Protein AF-A0A7V9APJ5-F1 (afdb_monomer)

Mean predicted aligned error: 5.8 Å

pLDDT: mean 85.14, std 11.46, range [40.25, 95.06]

Structure (mmCIF, N/CA/C/O backbone):
data_AF-A0A7V9APJ5-F1
#
_entry.id   AF-A0A7V9APJ5-F1
#
loop_
_atom_site.group_PDB
_atom_site.id
_atom_site.type_symbol
_atom_site.label_atom_id
_atom_site.label_alt_id
_atom_site.label_comp_id
_atom_site.label_asym_id
_atom_site.label_entity_id
_atom_site.label_seq_id
_atom_site.pdbx_PDB_ins_code
_atom_site.Cartn_x
_atom_site.Cartn_y
_atom_site.Cartn_z
_atom_site.occupancy
_atom_site.B_iso_or_equiv
_atom_site.auth_seq_id
_atom_site.auth_comp_id
_atom_site.auth_asym_id
_atom_site.auth_atom_id
_atom_site.pdbx_PDB_model_num
ATOM 1 N N . MET A 1 1 ? -0.823 -11.049 -4.688 1.00 81.19 1 MET A N 1
ATOM 2 C CA . MET A 1 1 ? -2.280 -10.907 -4.492 1.00 81.19 1 MET A CA 1
ATOM 3 C C . MET A 1 1 ? -2.774 -9.808 -5.420 1.00 81.19 1 MET A C 1
ATOM 5 O O . MET A 1 1 ? -2.163 -8.743 -5.409 1.00 81.19 1 MET A O 1
ATOM 9 N N . PRO A 1 2 ? -3.795 -10.055 -6.252 1.00 89.38 2 PRO A N 1
ATOM 10 C CA . PRO A 1 2 ? -4.434 -9.022 -7.070 1.00 89.38 2 PRO A CA 1
ATOM 11 C C . PRO A 1 2 ? -5.060 -7.904 -6.222 1.00 89.38 2 PRO A C 1
ATOM 13 O O . PRO A 1 2 ? -5.533 -8.158 -5.115 1.00 89.38 2 PRO A O 1
ATOM 16 N N . ILE A 1 3 ? -5.120 -6.675 -6.753 1.00 90.94 3 ILE A N 1
ATOM 17 C CA . ILE A 1 3 ? -5.684 -5.516 -6.033 1.00 90.94 3 ILE A CA 1
ATOM 18 C C . ILE A 1 3 ? -7.149 -5.767 -5.650 1.00 90.94 3 ILE A C 1
ATOM 20 O O . ILE A 1 3 ? -7.540 -5.477 -4.525 1.00 90.94 3 ILE A O 1
ATOM 24 N N . ALA A 1 4 ? -7.948 -6.367 -6.537 1.00 92.44 4 ALA A N 1
ATOM 25 C CA . ALA A 1 4 ? -9.359 -6.654 -6.270 1.00 92.44 4 ALA A CA 1
ATOM 26 C C . ALA A 1 4 ? -9.570 -7.582 -5.058 1.00 92.44 4 ALA A C 1
ATOM 28 O O . ALA A 1 4 ? -10.447 -7.331 -4.232 1.00 92.44 4 ALA A O 1
ATOM 29 N N . GLU A 1 5 ? -8.742 -8.620 -4.920 1.00 95.06 5 GLU A N 1
ATOM 30 C CA . GLU A 1 5 ? -8.789 -9.531 -3.771 1.00 95.06 5 GLU A CA 1
ATOM 31 C C . GLU A 1 5 ? -8.364 -8.825 -2.482 1.00 95.06 5 GLU A C 1
ATOM 33 O O . GLU A 1 5 ? -9.023 -8.972 -1.454 1.00 95.06 5 GLU A O 1
ATOM 38 N N . LEU A 1 6 ? -7.314 -7.997 -2.545 1.00 93.56 6 LEU A N 1
ATOM 39 C CA . LEU A 1 6 ? -6.874 -7.189 -1.409 1.00 93.56 6 LEU A CA 1
ATOM 40 C C . LEU A 1 6 ? -7.969 -6.214 -0.958 1.00 93.56 6 LEU A C 1
ATOM 42 O O . LEU A 1 6 ? -8.246 -6.115 0.231 1.00 93.56 6 LEU A O 1
ATOM 46 N N . VAL A 1 7 ? -8.639 -5.540 -1.894 1.00 93.69 7 VAL A N 1
ATOM 47 C CA . VAL A 1 7 ? -9.770 -4.644 -1.605 1.00 93.69 7 VAL A CA 1
ATOM 48 C C . VAL A 1 7 ? -10.911 -5.399 -0.933 1.00 93.69 7 VAL A C 1
ATOM 50 O O . VAL A 1 7 ? -11.461 -4.916 0.055 1.00 93.69 7 VAL A O 1
ATOM 53 N N . ALA A 1 8 ? -11.278 -6.574 -1.448 1.00 94.56 8 ALA A N 1
ATOM 54 C CA . ALA A 1 8 ? -12.327 -7.395 -0.851 1.00 94.56 8 ALA A CA 1
ATOM 55 C C . ALA A 1 8 ? -11.958 -7.823 0.576 1.00 94.56 8 ALA A C 1
ATOM 57 O O . ALA A 1 8 ? -12.789 -7.742 1.481 1.00 94.56 8 ALA A O 1
ATOM 58 N N . PHE A 1 9 ? -10.699 -8.205 0.793 1.00 94.25 9 PHE A N 1
ATOM 59 C CA . PHE A 1 9 ? -10.194 -8.548 2.115 1.00 94.25 9 PHE A CA 1
ATOM 60 C C . PHE A 1 9 ? -10.211 -7.347 3.070 1.00 94.25 9 PHE A C 1
ATOM 62 O O . PHE A 1 9 ? -10.702 -7.462 4.191 1.00 94.25 9 PHE A O 1
ATOM 69 N N . CYS A 1 10 ? -9.752 -6.175 2.625 1.00 94.00 10 CYS A N 1
ATOM 70 C CA . CYS A 1 10 ? -9.764 -4.951 3.426 1.00 94.00 10 CYS A CA 1
ATOM 71 C C . CYS A 1 10 ? -11.181 -4.512 3.811 1.00 94.00 10 CYS A C 1
ATOM 73 O O . CYS A 1 10 ? -11.376 -4.069 4.937 1.00 94.00 10 CYS A O 1
ATOM 75 N N . LYS A 1 11 ? -12.180 -4.702 2.943 1.00 93.00 11 LYS A N 1
ATOM 76 C CA . LYS A 1 11 ? -13.589 -4.453 3.290 1.00 93.00 11 LYS A CA 1
ATOM 77 C C . LYS A 1 11 ? -14.113 -5.383 4.384 1.00 93.00 11 LYS A C 1
ATOM 79 O O . LYS A 1 11 ? -14.999 -4.989 5.126 1.00 93.00 11 LYS A O 1
ATOM 84 N N . LEU A 1 12 ? -13.597 -6.609 4.466 1.00 94.56 12 LEU A N 1
ATOM 85 C CA . LEU A 1 12 ? -14.016 -7.578 5.477 1.00 94.56 12 LEU A CA 1
ATOM 86 C C . LEU A 1 12 ? -13.403 -7.282 6.850 1.00 94.56 12 LEU A C 1
ATOM 88 O O . LEU A 1 12 ? -14.073 -7.430 7.866 1.00 94.56 12 LEU A O 1
ATOM 92 N N . VAL A 1 13 ? -12.119 -6.917 6.882 1.00 94.38 13 VAL A N 1
ATOM 93 C CA . VAL A 1 13 ? -11.372 -6.738 8.141 1.00 94.38 13 VAL A CA 1
ATOM 94 C C . VAL A 1 13 ? -11.301 -5.286 8.615 1.00 94.38 13 VAL A C 1
ATOM 96 O O . VAL A 1 13 ? -10.868 -5.049 9.739 1.00 94.38 13 VAL A O 1
ATOM 99 N N . GLU A 1 14 ? -11.697 -4.334 7.764 1.00 93.00 14 GLU A N 1
ATOM 100 C CA . GLU A 1 14 ? -11.717 -2.885 8.014 1.00 93.00 14 GLU A CA 1
ATOM 101 C C . GLU A 1 14 ? -10.423 -2.369 8.679 1.00 93.00 14 GLU A C 1
ATOM 103 O O . GLU A 1 14 ? -10.438 -1.822 9.790 1.00 93.00 14 GLU A O 1
ATOM 108 N N . PRO A 1 15 ? -9.252 -2.568 8.044 1.00 91.56 15 PRO A N 1
ATOM 109 C CA . PRO A 1 15 ? -7.988 -2.233 8.669 1.00 91.56 15 PRO A CA 1
ATOM 110 C C . PRO A 1 15 ? -7.818 -0.715 8.738 1.00 91.56 15 PRO A C 1
ATOM 112 O O . PRO A 1 15 ? -8.108 0.005 7.792 1.00 91.56 15 PRO A O 1
ATOM 115 N N . LYS A 1 16 ? -7.234 -0.215 9.830 1.00 88.19 16 LYS A N 1
ATOM 116 C CA . LYS A 1 16 ? -6.812 1.198 9.908 1.00 88.19 16 LYS A CA 1
ATOM 117 C C . LYS A 1 16 ? -5.512 1.470 9.145 1.00 88.19 16 LYS A C 1
ATOM 119 O O . LYS A 1 16 ? -5.230 2.611 8.783 1.00 88.19 16 LYS A O 1
ATOM 124 N N . LEU A 1 17 ? -4.713 0.425 8.935 1.00 88.44 17 LEU A N 1
ATOM 125 C CA . LEU A 1 17 ? -3.418 0.469 8.269 1.00 88.44 17 LEU A CA 1
ATOM 126 C C . LEU A 1 17 ? -3.233 -0.770 7.399 1.00 88.44 17 LEU A C 1
ATOM 128 O O . LEU A 1 17 ? -3.437 -1.893 7.860 1.00 88.44 17 LEU A O 1
ATOM 132 N N . ILE A 1 18 ? -2.766 -0.550 6.177 1.00 91.88 18 ILE A N 1
ATOM 133 C CA . ILE A 1 18 ? -2.339 -1.582 5.243 1.00 91.88 18 ILE A CA 1
ATOM 134 C C . ILE A 1 18 ? -0.840 -1.402 5.011 1.00 91.88 18 ILE A C 1
ATOM 136 O O . ILE A 1 18 ? -0.397 -0.348 4.554 1.00 91.88 18 ILE A O 1
ATOM 140 N N . LEU A 1 19 ? -0.068 -2.444 5.314 1.00 91.81 19 LEU A N 1
ATOM 141 C CA . LEU A 1 19 ? 1.360 -2.515 5.023 1.00 91.81 19 LEU A CA 1
ATOM 142 C C . LEU A 1 19 ? 1.595 -3.543 3.915 1.00 91.81 19 LEU A C 1
ATOM 144 O O . LEU A 1 19 ? 1.294 -4.723 4.091 1.00 91.81 19 LEU A O 1
ATOM 148 N N . LEU A 1 20 ? 2.142 -3.100 2.787 1.00 92.19 20 LEU A N 1
ATOM 149 C CA . LEU A 1 20 ? 2.433 -3.954 1.638 1.00 92.19 20 LEU A CA 1
ATOM 150 C C . LEU A 1 20 ? 3.941 -4.094 1.450 1.00 92.19 20 LEU A C 1
ATOM 152 O O . LEU A 1 20 ? 4.655 -3.103 1.349 1.00 92.19 20 LEU A O 1
ATOM 156 N N . SER A 1 21 ? 4.419 -5.331 1.348 1.00 90.88 21 SER A N 1
ATOM 157 C CA . SER A 1 21 ? 5.790 -5.620 0.923 1.00 90.88 21 SER A CA 1
ATOM 158 C C . SER A 1 21 ? 5.785 -5.955 -0.565 1.00 90.88 21 SER A C 1
ATOM 160 O O . SER A 1 21 ? 5.224 -6.975 -0.971 1.00 90.88 21 SER A O 1
ATOM 162 N N . LEU A 1 22 ? 6.369 -5.081 -1.384 1.00 89.81 22 LEU A N 1
ATOM 163 C CA . LEU A 1 22 ? 6.465 -5.245 -2.830 1.00 89.81 22 LEU A CA 1
ATOM 164 C C . LEU A 1 22 ? 7.862 -5.741 -3.201 1.00 89.81 22 LEU A C 1
ATOM 166 O O . LEU A 1 22 ? 8.856 -5.016 -3.140 1.00 89.81 22 LEU A O 1
ATOM 170 N N . THR A 1 23 ? 7.923 -7.000 -3.620 1.00 86.44 23 THR A N 1
ATOM 171 C CA . THR A 1 23 ? 9.135 -7.619 -4.172 1.00 86.44 23 THR A CA 1
ATOM 172 C C . THR A 1 23 ? 9.287 -7.350 -5.667 1.00 86.44 23 THR A C 1
ATOM 174 O O . THR A 1 23 ? 10.398 -7.383 -6.183 1.00 86.44 23 THR A O 1
ATOM 177 N N . THR A 1 24 ? 8.183 -7.046 -6.354 1.00 85.69 24 THR A N 1
ATOM 178 C CA . THR A 1 24 ? 8.131 -6.723 -7.783 1.00 85.69 24 THR A CA 1
ATOM 179 C C . THR A 1 24 ? 7.050 -5.679 -8.044 1.00 85.69 24 THR A C 1
ATOM 181 O O . THR A 1 24 ? 5.969 -5.755 -7.457 1.00 85.69 24 THR A O 1
ATOM 184 N N . VAL A 1 25 ? 7.307 -4.762 -8.972 1.00 81.06 25 VAL A N 1
ATOM 185 C CA . VAL A 1 25 ? 6.303 -3.875 -9.581 1.00 81.06 25 VAL A CA 1
ATOM 186 C C . VAL A 1 25 ? 6.163 -4.303 -11.052 1.00 81.06 25 VAL A C 1
ATOM 188 O O . VAL A 1 25 ? 7.126 -4.843 -11.607 1.00 81.06 25 VAL A O 1
ATOM 191 N N . PRO A 1 26 ? 4.988 -4.145 -11.694 1.00 82.12 26 PRO A N 1
ATOM 192 C CA . PRO A 1 26 ? 4.864 -4.348 -13.136 1.00 82.12 26 PRO A CA 1
ATOM 193 C C . PRO A 1 26 ? 5.912 -3.547 -13.918 1.00 82.12 26 PRO A C 1
ATOM 195 O O . PRO A 1 26 ? 6.451 -2.567 -13.409 1.00 82.12 26 PRO A O 1
ATOM 198 N N . ALA A 1 27 ? 6.180 -3.949 -15.164 1.00 78.62 27 ALA A N 1
ATOM 199 C CA . ALA A 1 27 ? 7.101 -3.228 -16.042 1.00 78.62 27 ALA A CA 1
ATOM 200 C C . ALA A 1 27 ? 6.783 -1.719 -16.087 1.00 78.62 27 ALA A C 1
ATOM 202 O O . ALA A 1 27 ? 5.638 -1.315 -15.877 1.00 78.62 27 ALA A O 1
ATOM 203 N N . SER A 1 28 ? 7.803 -0.891 -16.337 1.00 74.56 28 SER A N 1
ATOM 204 C CA . SER A 1 28 ? 7.746 0.573 -16.175 1.00 74.56 28 SER A CA 1
ATOM 205 C C . SER A 1 28 ? 6.552 1.238 -16.885 1.00 74.56 28 SER A C 1
ATOM 207 O O . SER A 1 28 ? 5.934 2.148 -16.336 1.00 74.56 28 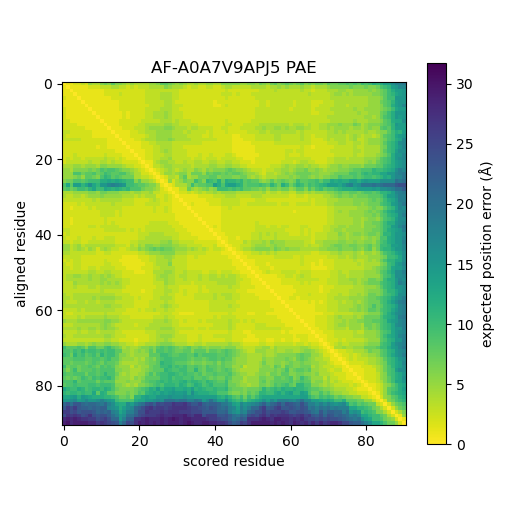SER A O 1
ATOM 209 N N . ASP A 1 29 ? 6.143 0.720 -18.047 1.00 79.62 29 ASP A N 1
ATOM 210 C CA . ASP A 1 29 ? 4.981 1.184 -18.819 1.00 79.62 29 ASP A CA 1
ATOM 211 C C . ASP A 1 29 ? 3.629 0.966 -18.108 1.00 79.62 29 ASP A C 1
ATOM 213 O O . ASP A 1 29 ? 2.657 1.676 -18.369 1.00 79.62 29 ASP A O 1
ATOM 217 N N . LYS A 1 30 ? 3.564 0.005 -17.182 1.00 86.06 30 LYS A N 1
ATOM 218 C CA . LYS A 1 30 ? 2.371 -0.363 -16.400 1.00 86.06 30 LYS A CA 1
ATOM 219 C C . LYS A 1 30 ? 2.472 0.003 -14.925 1.00 86.06 30 LYS A C 1
ATOM 221 O O . LYS A 1 30 ? 1.443 0.031 -14.246 1.00 86.06 30 LYS A O 1
ATOM 226 N N . ALA A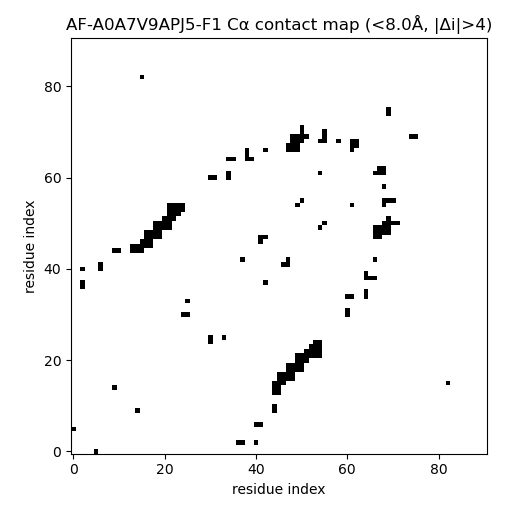 1 31 ? 3.671 0.300 -14.427 1.00 87.50 31 ALA A N 1
ATOM 227 C CA . ALA A 1 31 ? 3.912 0.650 -13.031 1.00 87.50 31 ALA A CA 1
ATOM 228 C C . ALA A 1 31 ? 3.023 1.823 -12.585 1.00 87.50 31 ALA A C 1
ATOM 230 O O . ALA A 1 31 ? 2.395 1.759 -11.529 1.00 87.50 31 ALA A O 1
ATOM 231 N N . ALA A 1 32 ? 2.888 2.860 -13.419 1.00 90.88 32 ALA A N 1
ATOM 232 C CA . ALA A 1 32 ? 2.084 4.037 -13.086 1.00 90.88 32 ALA A CA 1
ATOM 233 C C . ALA A 1 32 ? 0.593 3.713 -12.943 1.00 90.88 32 ALA A C 1
ATOM 235 O O . ALA A 1 32 ? -0.060 4.169 -12.004 1.00 90.88 32 ALA A O 1
ATOM 236 N N . GLY A 1 33 ? 0.064 2.885 -13.849 1.00 91.62 33 GLY A N 1
ATOM 237 C CA . GLY A 1 33 ? -1.316 2.407 -13.782 1.00 91.62 33 GLY A CA 1
ATOM 238 C C . GLY A 1 33 ? -1.563 1.581 -12.523 1.00 91.62 33 GLY A C 1
ATOM 239 O O . GLY A 1 33 ? -2.533 1.832 -1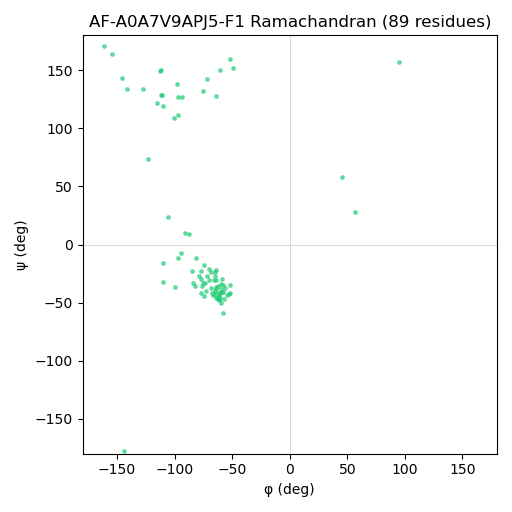1.813 1.00 91.62 33 GLY A O 1
ATOM 240 N N . PHE A 1 34 ? -0.638 0.674 -12.201 1.00 91.56 34 PHE A N 1
ATOM 241 C CA . PHE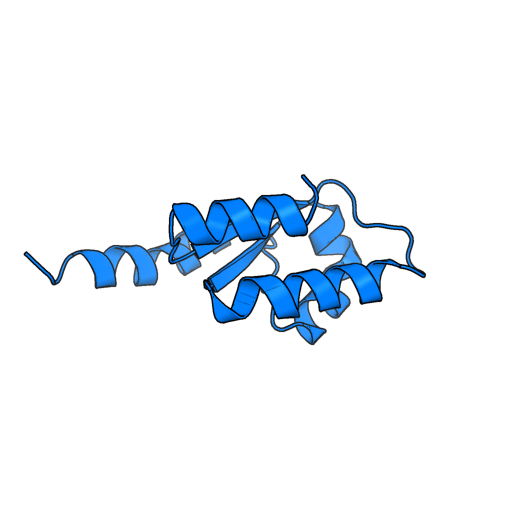 A 1 34 ? -0.694 -0.144 -10.991 1.00 91.56 34 PHE A CA 1
ATOM 242 C C . PHE A 1 34 ? -0.705 0.703 -9.713 1.00 91.56 34 PHE A C 1
ATOM 244 O O . PHE A 1 34 ? -1.575 0.524 -8.863 1.00 91.56 34 PHE A O 1
ATOM 251 N N . VAL A 1 35 ? 0.228 1.649 -9.581 1.00 92.75 35 VAL A N 1
ATOM 252 C CA . VAL A 1 35 ? 0.330 2.504 -8.389 1.00 92.75 35 VAL A CA 1
ATOM 253 C C . VAL A 1 35 ? -0.896 3.408 -8.247 1.00 92.75 35 VAL A C 1
ATOM 255 O O . VAL A 1 35 ? -1.426 3.563 -7.145 1.00 92.75 35 VAL A O 1
ATOM 258 N N . LYS A 1 36 ? -1.399 3.954 -9.360 1.00 92.75 36 LYS A N 1
ATOM 259 C CA . LYS A 1 36 ? -2.632 4.747 -9.374 1.00 92.75 36 LYS A CA 1
ATOM 260 C C . LYS A 1 36 ? -3.841 3.922 -8.938 1.00 92.75 36 LYS A C 1
ATOM 262 O O . LYS A 1 36 ? -4.622 4.391 -8.114 1.00 92.75 36 LYS A O 1
ATOM 267 N N . GLU A 1 37 ? -3.998 2.714 -9.475 1.00 92.88 37 GLU A N 1
ATOM 268 C CA . GLU A 1 37 ? -5.093 1.813 -9.107 1.00 92.88 37 GLU A CA 1
ATOM 269 C C . GLU A 1 37 ? -5.027 1.447 -7.621 1.00 92.88 37 GLU A C 1
ATOM 271 O O . GLU A 1 37 ? -6.028 1.565 -6.913 1.00 92.88 37 GLU A O 1
ATOM 276 N N . LEU A 1 38 ? -3.837 1.086 -7.132 1.00 92.56 38 LEU A N 1
ATOM 277 C CA . LEU A 1 38 ? -3.596 0.774 -5.725 1.00 92.56 38 LEU A CA 1
ATOM 278 C C . LEU A 1 38 ? -3.996 1.946 -4.819 1.00 92.56 38 LEU A C 1
ATOM 280 O O . LEU A 1 38 ? -4.711 1.750 -3.835 1.00 92.56 38 LEU A O 1
ATOM 284 N N . GLY A 1 39 ? -3.579 3.161 -5.187 1.00 91.94 39 GLY A N 1
ATOM 285 C CA . GLY A 1 39 ? -3.943 4.392 -4.495 1.00 91.94 39 GLY A CA 1
ATOM 286 C C . GLY A 1 39 ? -5.455 4.587 -4.455 1.00 91.94 39 GLY A C 1
ATOM 287 O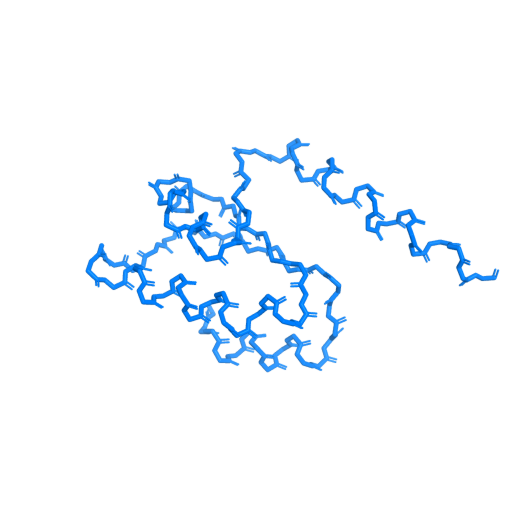 O . GLY A 1 39 ? -6.040 4.615 -3.378 1.00 91.94 39 GLY A O 1
ATOM 288 N N . MET A 1 40 ? -6.105 4.640 -5.619 1.00 92.44 40 MET A N 1
ATOM 289 C CA . MET A 1 40 ? -7.549 4.889 -5.730 1.00 92.44 40 MET A CA 1
ATOM 290 C C . MET A 1 40 ? -8.406 3.894 -4.938 1.00 92.44 40 MET A C 1
ATOM 292 O O . MET A 1 40 ? -9.438 4.273 -4.380 1.00 92.44 40 MET A O 1
ATOM 296 N N . GLN A 1 41 ? -8.003 2.625 -4.913 1.00 92.19 41 GLN A N 1
ATOM 297 C CA . GLN A 1 41 ? -8.799 1.556 -4.320 1.00 92.19 41 GLN A CA 1
ATOM 298 C C . GLN A 1 41 ? -8.612 1.435 -2.801 1.00 92.19 41 GLN A C 1
ATOM 300 O O . GLN A 1 41 ? -9.560 1.069 -2.102 1.00 92.19 41 GLN A O 1
ATOM 305 N N . LEU A 1 42 ? -7.416 1.722 -2.274 1.00 90.81 42 LEU A N 1
ATOM 306 C CA . LEU A 1 42 ? -7.071 1.401 -0.883 1.00 90.81 42 LEU A CA 1
ATOM 307 C C . LEU A 1 42 ? -6.937 2.618 0.037 1.00 90.81 42 LEU A C 1
ATOM 309 O O . LEU A 1 42 ? -7.283 2.505 1.213 1.00 90.81 42 LEU A O 1
ATOM 313 N N . THR A 1 43 ? -6.485 3.777 -0.452 1.00 87.19 43 THR A N 1
ATOM 314 C CA . THR A 1 43 ? -6.199 4.931 0.431 1.00 87.19 43 THR A CA 1
ATOM 315 C C . THR A 1 43 ? -7.456 5.564 1.026 1.00 87.19 43 THR A C 1
ATOM 317 O O . THR A 1 43 ? -7.390 6.181 2.084 1.00 87.19 43 THR A O 1
ATOM 320 N N . ASN A 1 44 ? -8.619 5.348 0.403 1.00 85.94 44 ASN A N 1
ATOM 321 C CA . ASN A 1 44 ? -9.916 5.752 0.952 1.00 85.94 44 ASN A CA 1
ATOM 322 C C . ASN A 1 44 ? -10.387 4.862 2.115 1.00 85.94 44 ASN A C 1
ATOM 324 O O . ASN A 1 44 ? -11.294 5.250 2.846 1.00 85.94 44 ASN A O 1
ATOM 328 N N . GLN A 1 45 ? -9.818 3.661 2.265 1.00 84.50 45 GLN A N 1
ATOM 329 C CA . GLN A 1 45 ? -10.230 2.686 3.282 1.00 84.50 45 GLN A CA 1
ATOM 330 C C . GLN A 1 45 ? -9.299 2.697 4.495 1.00 84.50 45 GLN A C 1
ATOM 332 O O . GLN A 1 45 ? -9.751 2.526 5.624 1.00 84.50 45 GLN A O 1
ATOM 337 N N . ALA A 1 46 ? -8.001 2.893 4.267 1.00 87.19 46 ALA A N 1
ATOM 338 C CA . ALA A 1 46 ? -6.978 2.805 5.296 1.00 87.19 46 ALA A CA 1
ATOM 339 C C . ALA A 1 46 ? -5.760 3.656 4.937 1.00 87.19 46 ALA A C 1
ATOM 341 O O . ALA A 1 46 ? -5.529 3.989 3.773 1.00 87.19 46 ALA A O 1
ATOM 342 N N . VAL A 1 47 ? -4.905 3.920 5.926 1.00 88.19 47 VAL A N 1
ATOM 343 C CA . VAL A 1 47 ? -3.546 4.387 5.635 1.00 88.19 47 VAL A CA 1
ATOM 344 C C . VAL A 1 47 ? -2.813 3.269 4.891 1.00 88.19 47 VAL A C 1
ATOM 346 O O . VAL A 1 47 ? -2.790 2.135 5.364 1.00 88.19 47 VAL A O 1
ATOM 349 N N . VAL A 1 48 ? -2.212 3.572 3.740 1.00 91.44 48 VAL A N 1
ATOM 350 C CA . VAL A 1 48 ? -1.448 2.597 2.947 1.00 91.44 48 VAL A CA 1
ATOM 351 C C . VAL A 1 48 ? 0.029 2.949 2.995 1.00 91.44 48 VAL A C 1
ATOM 353 O O . VAL A 1 48 ? 0.425 4.082 2.714 1.00 91.44 48 VAL A O 1
ATOM 356 N N . ILE A 1 49 ? 0.841 1.958 3.342 1.00 91.94 49 ILE A N 1
ATOM 357 C CA . ILE A 1 49 ? 2.293 2.054 3.360 1.00 91.94 49 ILE A CA 1
ATOM 358 C C . ILE A 1 49 ? 2.856 0.891 2.549 1.00 91.94 49 ILE A C 1
ATOM 360 O O . ILE A 1 49 ? 2.433 -0.255 2.718 1.00 91.94 49 ILE A O 1
ATOM 364 N N . VAL A 1 50 ? 3.820 1.179 1.683 1.00 93.25 50 VAL A N 1
ATOM 365 C CA . VAL A 1 50 ? 4.540 0.168 0.908 1.00 93.25 50 VAL A CA 1
ATOM 366 C C . VAL A 1 50 ? 5.995 0.096 1.358 1.00 93.25 50 VAL A C 1
ATOM 368 O O . VAL A 1 50 ? 6.583 1.083 1.787 1.00 93.25 50 VAL A O 1
ATOM 371 N N . GLY A 1 51 ? 6.595 -1.076 1.253 1.00 92.06 51 GLY A N 1
ATOM 372 C CA . GLY A 1 51 ? 8.024 -1.289 1.434 1.00 92.06 51 GLY A CA 1
ATOM 373 C C . GLY A 1 51 ? 8.526 -2.352 0.468 1.00 92.06 51 GLY A C 1
ATOM 374 O O . GLY A 1 51 ? 7.762 -2.886 -0.337 1.00 92.06 51 GLY A O 1
ATOM 375 N N . GLY A 1 52 ? 9.808 -2.681 0.570 1.00 90.31 52 GLY A N 1
ATOM 376 C CA . GLY A 1 52 ? 10.462 -3.646 -0.311 1.00 90.31 52 GLY A CA 1
ATOM 377 C C . GLY A 1 52 ? 11.173 -2.982 -1.489 1.00 90.31 52 GLY A C 1
ATOM 378 O O . GLY A 1 52 ? 10.871 -1.853 -1.875 1.00 90.31 52 GLY A O 1
ATOM 379 N N . ALA A 1 53 ? 12.150 -3.698 -2.048 1.00 89.50 53 ALA A N 1
ATOM 380 C CA . ALA A 1 53 ? 13.094 -3.149 -3.022 1.00 89.50 53 ALA A CA 1
ATOM 381 C C . ALA A 1 53 ? 12.409 -2.572 -4.271 1.00 89.50 53 ALA A C 1
ATOM 383 O O . ALA A 1 53 ? 12.848 -1.557 -4.804 1.00 89.50 53 ALA A O 1
ATOM 384 N N . ALA A 1 54 ? 11.302 -3.176 -4.713 1.00 89.31 54 ALA A N 1
ATOM 385 C CA . ALA A 1 54 ? 10.586 -2.694 -5.888 1.00 89.31 54 ALA A CA 1
ATOM 386 C C . ALA A 1 54 ? 9.801 -1.400 -5.607 1.00 89.31 54 ALA A C 1
ATOM 388 O O . ALA A 1 54 ? 9.719 -0.536 -6.474 1.00 89.31 54 ALA A O 1
ATOM 389 N N . ALA A 1 55 ? 9.276 -1.225 -4.388 1.00 91.06 55 ALA A N 1
ATOM 390 C CA . ALA A 1 55 ? 8.649 0.035 -3.987 1.00 91.06 55 ALA A CA 1
ATOM 391 C C . ALA A 1 55 ? 9.677 1.168 -3.858 1.00 91.06 55 ALA A C 1
ATOM 393 O O . ALA A 1 55 ? 9.393 2.301 -4.236 1.00 91.06 55 ALA A O 1
ATOM 394 N N . GLN A 1 56 ? 10.874 0.852 -3.355 1.00 90.81 56 GLN A N 1
ATOM 395 C CA . GLN A 1 56 ? 11.972 1.810 -3.210 1.00 90.81 56 GLN A CA 1
ATOM 396 C C . GLN A 1 56 ? 12.504 2.289 -4.564 1.00 90.81 56 GLN A C 1
ATOM 398 O O . GLN A 1 56 ? 12.695 3.488 -4.755 1.00 90.81 56 GLN A O 1
ATOM 403 N N . ALA A 1 57 ? 12.683 1.374 -5.523 1.00 90.31 57 ALA A N 1
ATOM 404 C CA . ALA A 1 57 ? 13.118 1.717 -6.878 1.00 90.31 57 ALA A CA 1
ATOM 405 C C . ALA A 1 57 ? 1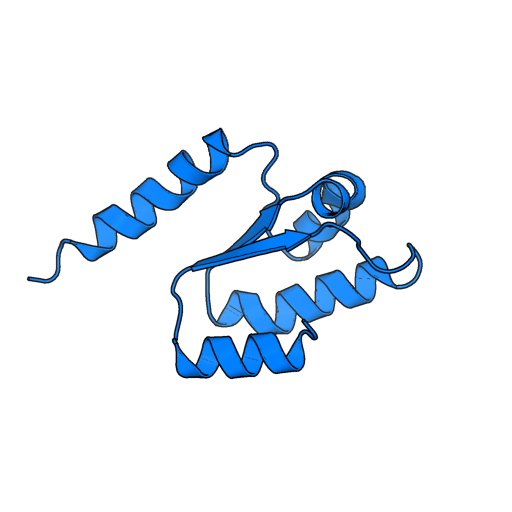2.147 2.685 -7.583 1.00 90.31 57 ALA A C 1
ATOM 407 O O . ALA A 1 57 ? 12.579 3.564 -8.322 1.00 90.31 57 ALA A O 1
ATOM 408 N N . GLU A 1 58 ? 10.848 2.559 -7.301 1.00 91.62 58 GLU A N 1
ATOM 409 C CA . GLU A 1 58 ? 9.773 3.358 -7.898 1.00 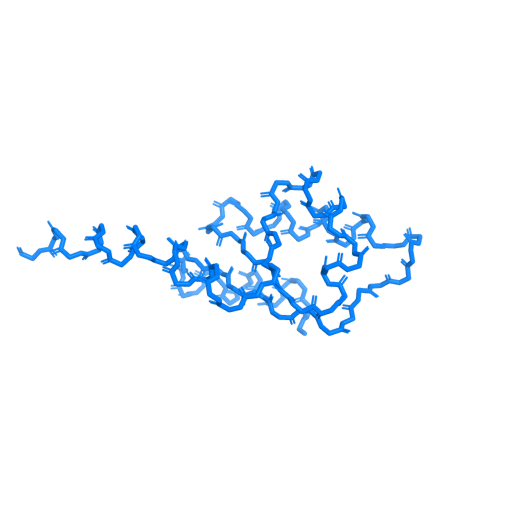91.62 58 GLU A CA 1
ATOM 410 C C . GLU A 1 58 ? 9.206 4.409 -6.923 1.00 91.62 58 GLU A C 1
ATOM 412 O O . GLU A 1 58 ? 8.066 4.856 -7.063 1.00 91.62 58 GLU A O 1
ATOM 417 N N . MET A 1 59 ? 9.975 4.829 -5.911 1.00 90.69 59 MET A N 1
ATOM 418 C CA . MET A 1 59 ? 9.497 5.740 -4.862 1.00 90.69 59 MET A CA 1
ATOM 419 C C . MET A 1 59 ? 8.823 7.029 -5.383 1.00 90.69 59 MET A C 1
ATOM 421 O O . MET A 1 59 ? 7.763 7.389 -4.855 1.00 90.69 59 MET A O 1
ATOM 425 N N . PRO A 1 60 ? 9.339 7.710 -6.431 1.00 91.25 60 PRO A N 1
ATOM 426 C CA . PRO A 1 60 ? 8.671 8.884 -6.997 1.00 91.25 60 PRO A CA 1
ATOM 427 C C . PRO A 1 60 ? 7.254 8.596 -7.505 1.00 91.25 60 PRO A C 1
ATOM 429 O O . PRO A 1 60 ? 6.400 9.482 -7.487 1.00 91.25 60 PRO A O 1
ATOM 432 N N . LEU A 1 61 ? 6.991 7.367 -7.946 1.00 92.12 61 LEU A N 1
ATOM 433 C CA . LEU A 1 61 ? 5.701 6.952 -8.477 1.00 92.12 61 LEU A CA 1
ATOM 434 C C . LEU A 1 61 ? 4.668 6.771 -7.363 1.00 92.12 61 LEU A C 1
ATOM 436 O O . LEU A 1 61 ? 3.545 7.262 -7.466 1.00 92.12 61 LEU A O 1
ATOM 440 N N . PHE A 1 62 ? 5.062 6.123 -6.264 1.00 92.75 62 PHE A N 1
ATOM 441 C CA . PHE A 1 62 ? 4.212 5.964 -5.079 1.00 92.75 62 PHE A CA 1
ATOM 442 C C . PHE A 1 62 ? 3.892 7.306 -4.416 1.00 92.75 62 PHE A C 1
ATOM 444 O O . PHE A 1 62 ? 2.750 7.526 -4.003 1.00 92.75 62 PHE A O 1
ATOM 451 N N . ALA A 1 63 ? 4.851 8.236 -4.407 1.00 90.06 63 ALA A N 1
ATOM 452 C CA . ALA A 1 63 ? 4.635 9.589 -3.905 1.00 90.06 63 ALA A CA 1
ATOM 453 C C . ALA A 1 63 ? 3.523 10.336 -4.672 1.00 90.06 63 ALA A C 1
ATOM 455 O O . ALA A 1 63 ? 2.711 11.019 -4.049 1.00 90.06 63 ALA A O 1
ATOM 456 N N . GLN A 1 64 ? 3.423 10.158 -5.998 1.00 89.44 64 GLN A N 1
ATOM 457 C CA . GLN A 1 64 ? 2.356 10.759 -6.819 1.00 89.44 64 GLN A CA 1
ATOM 458 C C . GLN A 1 64 ? 0.958 10.227 -6.476 1.00 89.44 64 GLN A C 1
ATOM 460 O O . GLN A 1 64 ? -0.030 10.933 -6.658 1.00 89.44 64 GLN A O 1
ATOM 465 N N . ALA A 1 65 ? 0.865 8.998 -5.963 1.00 88.06 65 ALA A N 1
ATOM 466 C CA . ALA A 1 65 ? -0.386 8.405 -5.494 1.00 88.06 65 ALA A CA 1
ATOM 467 C C . ALA A 1 65 ? -0.653 8.652 -3.998 1.00 88.06 65 ALA A C 1
ATOM 469 O O . ALA A 1 65 ? -1.566 8.047 -3.436 1.00 88.06 65 ALA A O 1
ATOM 470 N N . HIS A 1 66 ? 0.134 9.519 -3.347 1.00 87.38 66 HIS A N 1
ATOM 471 C CA . HIS A 1 66 ? 0.086 9.777 -1.904 1.00 87.38 66 HIS A CA 1
ATOM 472 C C . HIS A 1 66 ? 0.288 8.521 -1.040 1.00 87.38 66 HIS A C 1
ATOM 474 O O . HIS A 1 66 ? -0.187 8.450 0.095 1.00 87.38 66 HIS A O 1
ATOM 480 N N . ILE A 1 67 ? 1.013 7.530 -1.562 1.00 92.06 67 ILE A N 1
ATOM 481 C CA . ILE A 1 67 ? 1.364 6.313 -0.834 1.00 92.06 67 ILE A CA 1
ATOM 482 C C . ILE A 1 67 ? 2.768 6.484 -0.266 1.00 92.06 67 ILE A C 1
ATOM 484 O O . ILE A 1 67 ? 3.720 6.786 -0.985 1.00 92.06 67 ILE A O 1
ATOM 488 N N . ALA A 1 68 ? 2.905 6.274 1.039 1.00 91.06 68 ALA A N 1
ATOM 489 C CA . ALA A 1 68 ? 4.203 6.326 1.687 1.00 91.06 68 ALA A CA 1
ATOM 490 C C . ALA A 1 68 ? 5.023 5.068 1.380 1.00 91.06 68 ALA A C 1
ATOM 492 O O . ALA A 1 68 ? 4.531 3.954 1.564 1.00 91.06 68 ALA A O 1
ATOM 493 N N . VAL A 1 69 ? 6.282 5.258 0.992 1.00 93.00 69 VAL A N 1
ATOM 494 C CA . VAL A 1 69 ? 7.278 4.187 0.879 1.00 93.00 69 VAL A CA 1
ATOM 495 C C . VAL A 1 69 ? 8.136 4.170 2.141 1.00 93.00 6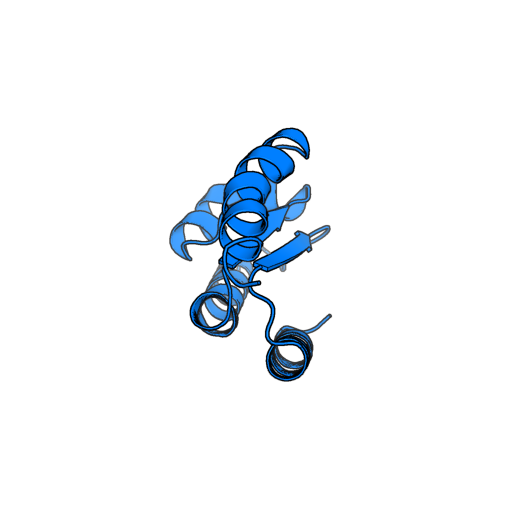9 VAL A C 1
ATOM 497 O O . VAL A 1 69 ? 8.478 5.229 2.662 1.00 93.00 69 VAL A O 1
ATOM 500 N N . LEU A 1 70 ? 8.435 2.980 2.659 1.00 90.38 70 LEU A N 1
ATOM 501 C CA . LEU A 1 70 ? 9.378 2.781 3.757 1.00 90.38 70 LEU A CA 1
ATOM 502 C C . LEU A 1 70 ? 10.769 2.488 3.215 1.00 90.38 70 LEU A C 1
ATOM 504 O O . LEU A 1 70 ? 10.975 1.510 2.483 1.00 90.38 70 LEU A O 1
ATOM 508 N N . ASP A 1 71 ? 11.737 3.264 3.683 1.00 81.62 71 ASP A N 1
ATOM 509 C CA . ASP A 1 71 ? 13.145 3.031 3.370 1.00 81.62 71 ASP A CA 1
ATOM 510 C C . ASP A 1 71 ? 13.715 1.869 4.193 1.00 81.62 71 ASP A C 1
ATOM 512 O O . ASP A 1 71 ? 14.607 1.143 3.753 1.00 81.62 71 ASP A O 1
ATOM 516 N N . ASN A 1 72 ? 13.185 1.658 5.401 1.00 81.50 72 ASN A N 1
ATOM 517 C CA . ASN A 1 72 ? 13.597 0.589 6.304 1.00 81.50 72 ASN A CA 1
ATOM 518 C C . ASN A 1 72 ? 12.529 0.311 7.381 1.00 81.50 72 ASN A C 1
ATOM 520 O O . ASN A 1 72 ? 11.566 1.057 7.555 1.00 81.50 72 ASN A O 1
ATOM 524 N N . LEU A 1 73 ? 12.715 -0.776 8.135 1.00 79.56 73 LEU A N 1
ATOM 525 C CA . LEU A 1 73 ? 11.794 -1.181 9.203 1.00 79.56 73 LEU A CA 1
ATOM 526 C C . LEU A 1 73 ? 11.786 -0.226 10.411 1.00 79.56 73 LEU A C 1
ATOM 528 O O . LEU A 1 73 ? 10.780 -0.161 11.107 1.00 79.56 73 LEU A O 1
ATOM 532 N N . LEU A 1 74 ? 12.845 0.556 10.650 1.00 80.25 74 LEU A N 1
ATOM 533 C CA . LEU A 1 74 ? 12.863 1.539 11.747 1.00 80.25 74 LEU A CA 1
ATOM 534 C C . LEU A 1 74 ? 11.846 2.669 11.519 1.00 80.25 74 LEU A C 1
ATOM 536 O O . LEU A 1 74 ? 11.296 3.220 12.474 1.00 80.25 74 LEU A O 1
ATOM 540 N N . GLU A 1 75 ? 11.561 3.015 10.264 1.00 80.06 75 GLU A N 1
ATOM 541 C CA . GLU A 1 75 ? 10.514 3.988 9.939 1.00 80.06 75 GLU A CA 1
ATOM 542 C C . GLU A 1 75 ? 9.099 3.452 10.172 1.00 80.06 75 GLU A C 1
ATOM 544 O O . GLU A 1 75 ? 8.190 4.234 10.472 1.00 80.06 75 GLU A O 1
ATOM 549 N N . LEU A 1 76 ? 8.908 2.132 10.080 1.00 80.75 76 LEU A N 1
ATOM 550 C CA . LEU A 1 76 ? 7.617 1.503 10.345 1.00 80.75 76 LEU A CA 1
ATOM 551 C C . LEU A 1 76 ? 7.190 1.749 11.795 1.00 80.75 76 LEU A C 1
ATOM 553 O O . LEU A 1 76 ? 6.075 2.215 12.022 1.00 80.75 76 LEU A O 1
ATOM 557 N N . ASP A 1 77 ? 8.086 1.533 12.760 1.00 79.31 77 ASP A N 1
ATOM 558 C CA . ASP A 1 77 ? 7.793 1.741 14.185 1.00 79.31 77 ASP A CA 1
ATOM 559 C C . ASP A 1 77 ? 7.359 3.183 14.480 1.00 79.31 77 ASP A C 1
ATOM 561 O O . ASP A 1 77 ? 6.384 3.420 15.202 1.00 79.31 77 ASP A O 1
ATOM 565 N N . ARG A 1 78 ? 8.021 4.163 13.853 1.00 79.50 78 ARG A N 1
ATOM 566 C CA . ARG A 1 78 ? 7.663 5.585 13.987 1.00 79.50 78 ARG A CA 1
ATOM 567 C C . ARG A 1 78 ? 6.272 5.889 13.432 1.00 79.50 78 ARG A C 1
ATOM 569 O O . ARG A 1 78 ? 5.551 6.691 14.022 1.00 79.50 78 ARG A O 1
ATOM 576 N N . ARG A 1 79 ? 5.880 5.255 12.322 1.00 75.19 79 ARG A N 1
ATOM 577 C CA . ARG A 1 79 ? 4.553 5.435 11.704 1.00 75.19 79 ARG A CA 1
ATOM 578 C C . ARG A 1 79 ? 3.450 4.650 12.417 1.00 75.19 79 ARG A C 1
ATOM 580 O O . ARG A 1 79 ? 2.296 5.073 12.388 1.00 75.19 79 ARG A O 1
ATOM 587 N N . LEU A 1 80 ? 3.787 3.546 13.082 1.00 79.62 80 LEU A N 1
ATOM 588 C CA . LEU A 1 80 ? 2.853 2.744 13.877 1.00 79.62 80 LEU A CA 1
ATOM 589 C C . LEU A 1 80 ? 2.512 3.391 15.224 1.00 79.62 80 LEU A C 1
ATOM 591 O O . LEU A 1 80 ? 1.367 3.296 15.673 1.00 79.62 80 LEU A O 1
ATOM 595 N N . ALA A 1 81 ? 3.470 4.062 15.869 1.00 79.31 81 ALA A N 1
ATOM 596 C CA . ALA A 1 81 ? 3.294 4.601 17.220 1.00 79.31 81 ALA A CA 1
ATOM 597 C C . ALA A 1 81 ? 2.034 5.491 17.404 1.00 79.31 81 ALA A C 1
ATOM 599 O O . ALA A 1 81 ? 1.307 5.283 18.383 1.00 79.31 81 ALA A O 1
ATOM 600 N N . PRO A 1 82 ? 1.671 6.406 16.480 1.00 74.00 82 PRO A N 1
ATOM 601 C CA . PRO A 1 82 ? 0.439 7.203 16.585 1.00 74.00 82 PRO A CA 1
ATOM 602 C C . PRO A 1 82 ? -0.853 6.386 16.385 1.00 74.00 82 PRO A C 1
ATOM 604 O O . PRO A 1 82 ? -1.900 6.680 16.971 1.00 74.00 82 PRO A O 1
ATOM 607 N N . LEU A 1 83 ? -0.797 5.330 15.570 1.00 71.06 83 LEU A N 1
ATOM 608 C CA . LEU A 1 83 ? -1.955 4.489 15.236 1.00 71.06 83 LEU A CA 1
ATOM 609 C C . LEU A 1 83 ? -2.321 3.546 16.393 1.00 71.06 83 LEU A C 1
ATOM 611 O O . LEU A 1 83 ? -3.496 3.266 16.646 1.00 71.06 83 LEU A O 1
ATOM 615 N N . VAL A 1 84 ? -1.314 3.090 17.140 1.00 70.50 84 VAL A N 1
ATOM 616 C CA . VAL A 1 84 ? -1.497 2.202 18.297 1.00 70.50 84 VAL A CA 1
ATOM 617 C C . VAL A 1 84 ? -1.882 2.986 19.557 1.00 70.50 84 VAL A C 1
ATOM 619 O O . VAL A 1 84 ? -2.706 2.518 20.344 1.00 70.50 84 VAL A O 1
ATOM 622 N N . THR A 1 85 ? -1.351 4.198 19.744 1.00 63.06 85 THR A N 1
ATOM 623 C CA . THR A 1 85 ? -1.665 5.041 20.915 1.00 63.06 85 THR A CA 1
ATOM 624 C C . THR A 1 85 ? -3.077 5.631 20.859 1.00 63.06 85 THR A C 1
ATOM 626 O O . THR A 1 85 ? -3.790 5.583 21.862 1.00 63.06 85 THR A O 1
ATOM 629 N N . SER A 1 86 ? -3.551 6.067 19.686 1.00 56.62 86 SER A N 1
ATOM 630 C CA . SER A 1 86 ? -4.942 6.529 19.494 1.00 56.62 86 SER A CA 1
ATOM 631 C C . SER A 1 86 ? -5.994 5.430 19.708 1.00 56.62 86 SER A C 1
ATOM 633 O O . SER A 1 86 ? -7.148 5.716 20.028 1.00 56.62 86 SER A O 1
ATOM 635 N N . SER A 1 87 ? -5.598 4.160 19.596 1.00 53.81 87 SER A N 1
ATOM 636 C CA . SER A 1 87 ? -6.484 3.005 19.778 1.00 53.81 87 SER A CA 1
ATOM 637 C C . SER A 1 87 ? -6.710 2.620 21.250 1.00 53.81 87 SER A C 1
ATOM 639 O O . SER A 1 87 ? -7.606 1.828 21.532 1.00 53.81 87 SER A O 1
ATOM 641 N N . ARG A 1 88 ? -5.941 3.177 22.201 1.00 52.22 88 ARG A N 1
ATOM 642 C CA . ARG A 1 88 ? -6.053 2.854 23.640 1.00 52.22 88 ARG A CA 1
ATOM 643 C C . ARG A 1 88 ? -6.959 3.794 24.445 1.00 52.22 88 ARG A C 1
ATOM 645 O O . ARG A 1 88 ? -7.256 3.483 25.589 1.00 52.22 88 ARG A O 1
ATOM 652 N N . SER A 1 89 ? -7.445 4.890 23.859 1.00 45.44 89 SER A N 1
ATOM 653 C CA . SER A 1 89 ? -8.278 5.892 24.554 1.00 45.44 89 SER A CA 1
ATOM 654 C C . SER A 1 89 ? -9.792 5.600 24.538 1.00 45.44 89 SER A C 1
ATOM 656 O O . SER A 1 89 ? -10.586 6.457 24.918 1.00 45.44 89 SER A O 1
ATOM 658 N N . ARG A 1 90 ? -10.222 4.417 24.086 1.00 48.09 90 ARG A N 1
ATOM 659 C CA . ARG A 1 90 ? -11.619 3.961 24.190 1.00 48.09 90 ARG A CA 1
ATOM 660 C C . ARG A 1 90 ? -11.670 2.633 24.945 1.00 48.09 90 ARG A C 1
ATOM 662 O O . ARG A 1 90 ? -11.831 1.580 24.332 1.00 48.09 90 ARG A O 1
ATOM 669 N N . ARG A 1 91 ? -11.472 2.685 26.257 1.00 40.25 91 ARG A N 1
ATOM 670 C CA . ARG A 1 91 ? -11.941 1.675 27.210 1.00 40.25 91 ARG A CA 1
ATOM 671 C C . ARG A 1 91 ? -12.469 2.385 28.438 1.00 40.25 91 ARG A C 1
ATOM 673 O O . ARG A 1 91 ? -11.849 3.407 28.800 1.00 40.25 91 ARG A O 1
#

Foldseek 3Di:
DDLVVVLVVCVVVQDQEDEEEDQAAPDPVCNLVVLLVNLVRPVVRHQYEYEYDHCVVCVVSNVVSVHHYDPDVVVVCVVCVVVVVVVPPPD

Sequence (91 aa):
MPIAELVAFCKLVEPKLILLSLTTVPASDKAAGFVKELGMQLTNQAVVIVGGAAAQAEMPLFAQAHIAVLDNLLELDRRLAPLVTSSRSRR

Radius of gyration: 13.69 Å; Cα contacts (8 Å, |Δi|>4): 99; chains: 1; bounding box: 28×22×46 Å

Nearest PDB structures (foldseek):
  7te2-assembly1_A  TM=6.152E-01  e=1.856E-02  Rhodobacter capsulatus Y262
  8gju-assembly2_H  TM=6.555E-01  e=3.336E-01  Homo sapiens
  8dpb-assembly1_D  TM=6.804E-01  e=9.362E-01  Methylorubrum extorquens AM1
  2req-assembly2_C  TM=6.069E-01  e=6.196E-01  Propionibacterium freudenreichii subsp. shermanii
  3bic-assembly2_B  TM=6.830E-01  e=2.627E+00  Homo sapiens

Solvent-accessible surface area (backbone atoms only — not comparable to full-atom values): 5333 Å² tota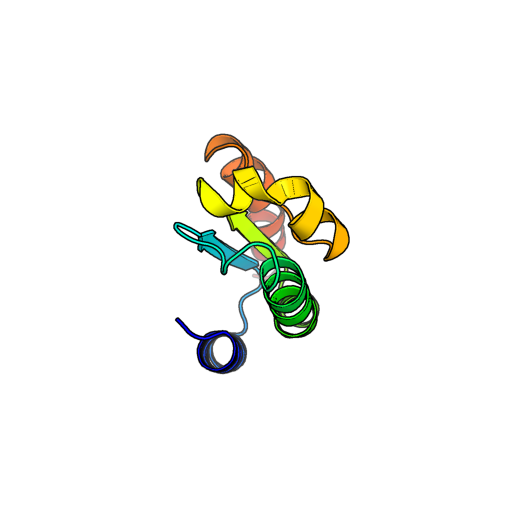l; per-residue (Å²): 133,58,68,70,60,51,47,56,49,41,70,73,67,63,42,73,62,46,81,43,78,28,81,67,66,62,60,79,93,46,32,61,58,51,42,44,51,53,27,73,66,40,54,83,68,20,52,48,36,35,23,44,69,35,38,57,78,42,39,76,58,34,50,76,42,73,36,48,67,43,94,47,73,73,58,48,56,67,66,43,50,65,63,56,57,68,64,64,78,79,122

Secondary structure (DSSP, 8-state):
--HHHHHHHHHHH--SEEEEE-S----HHHHHHHHHHHHHHHTTTSEEEEESHHHHHTHHHHHHTTPEEPSSHHHHHHHHHHHHHGGGS--